Protein AF-R5LIZ8-F1 (afdb_monomer_lite)

pLDDT: mean 85.9, std 11.35, range [43.91, 97.94]

Radius of gyration: 19.99 Å; chains: 1; bounding box: 50×63×40 Å

Secondary structure (DSSP, 8-state):
-HHHHHHHHHHHHHHHHHHHHHHHHHTT--HHHHHGGGTTS-HHHHHHHHHHHHHHHHHHHTT-TT--HHHHHHHHHHHHGGG-TT-TT-HHHHHHHHHHHHHHHHHHTTGGG---PSSPPHHHIIIIIS-TTS-TTTHHHHHHHHHHHHHHHHHHHHHHHHHHHTT--

Structure (mmCIF, N/CA/C/O backbone):
data_AF-R5LIZ8-F1
#
_entry.id   AF-R5LIZ8-F1
#
loop_
_atom_site.group_PDB
_atom_site.id
_atom_site.type_symbol
_atom_site.label_atom_id
_atom_site.label_alt_id
_atom_site.label_comp_id
_atom_site.label_asym_id
_atom_site.label_entity_id
_atom_site.label_seq_id
_atom_site.pdbx_PDB_ins_code
_atom_site.Cartn_x
_atom_site.Cartn_y
_atom_site.Cartn_z
_atom_site.occupancy
_atom_site.B_iso_or_equiv
_atom_site.auth_seq_id
_atom_site.auth_comp_id
_atom_site.auth_asym_id
_atom_site.auth_atom_id
_atom_site.pdbx_PDB_model_num
ATOM 1 N N . MET A 1 1 ? -30.986 -43.950 0.130 1.00 54.47 1 MET A N 1
ATOM 2 C CA . MET A 1 1 ? -30.880 -42.836 -0.843 1.00 54.47 1 MET A CA 1
ATOM 3 C C . MET A 1 1 ? -31.302 -41.471 -0.285 1.00 54.47 1 MET A C 1
ATOM 5 O O . MET A 1 1 ? -30.466 -40.584 -0.311 1.00 54.47 1 MET A O 1
ATOM 9 N N . LYS A 1 2 ? -32.513 -41.253 0.273 1.00 55.03 2 LYS A N 1
ATOM 10 C CA . LYS A 1 2 ? -32.896 -39.922 0.824 1.00 55.03 2 LYS A CA 1
ATOM 11 C C . LYS A 1 2 ? -31.989 -39.399 1.961 1.00 55.03 2 LYS A C 1
ATOM 13 O O . LYS A 1 2 ? -31.749 -38.202 2.015 1.00 55.03 2 LYS A O 1
ATOM 18 N N . ASN A 1 3 ? -31.454 -40.271 2.822 1.00 61.97 3 ASN A N 1
ATOM 19 C CA . ASN A 1 3 ? -30.626 -39.858 3.971 1.00 61.97 3 ASN A CA 1
ATOM 20 C C . ASN A 1 3 ? -29.171 -39.499 3.626 1.00 61.97 3 ASN A C 1
ATOM 22 O O . ASN A 1 3 ? -28.599 -38.632 4.278 1.00 61.97 3 ASN A O 1
ATOM 26 N N . GLU A 1 4 ? -28.569 -40.125 2.612 1.00 64.50 4 GLU A N 1
ATOM 27 C CA . GLU A 1 4 ? -27.183 -39.823 2.213 1.00 64.50 4 GLU A CA 1
ATOM 28 C C . GLU A 1 4 ? -27.102 -38.498 1.462 1.00 64.50 4 GLU A C 1
ATOM 30 O O . GLU A 1 4 ? -26.262 -37.664 1.786 1.00 64.50 4 GLU A O 1
ATOM 35 N N . ASN A 1 5 ? -28.045 -38.249 0.547 1.00 74.81 5 ASN A N 1
ATOM 36 C CA . ASN A 1 5 ? -28.143 -36.964 -0.147 1.00 74.81 5 ASN A CA 1
ATOM 37 C C . ASN A 1 5 ? -28.362 -35.809 0.841 1.00 74.81 5 ASN A C 1
ATOM 39 O O . ASN A 1 5 ? -27.780 -34.744 0.669 1.00 74.81 5 ASN A O 1
ATOM 43 N N . ASN A 1 6 ? -29.139 -36.036 1.906 1.00 83.81 6 ASN A N 1
ATOM 44 C CA . ASN A 1 6 ? -29.362 -35.039 2.954 1.00 83.81 6 ASN A CA 1
ATOM 45 C C . ASN A 1 6 ? -28.092 -34.784 3.795 1.00 83.81 6 ASN A C 1
ATOM 47 O O . ASN A 1 6 ? -27.820 -33.658 4.198 1.00 83.81 6 ASN A O 1
ATOM 51 N N . ASN A 1 7 ? -27.267 -35.816 4.015 1.00 88.44 7 ASN A N 1
ATOM 52 C CA . ASN A 1 7 ? -25.980 -35.684 4.704 1.00 88.44 7 ASN A CA 1
ATOM 53 C C . ASN A 1 7 ? -24.958 -34.898 3.861 1.00 88.44 7 ASN A C 1
ATOM 55 O O . ASN A 1 7 ? -24.313 -33.983 4.368 1.00 88.44 7 ASN A O 1
ATOM 59 N N . TYR A 1 8 ? -24.846 -35.197 2.562 1.00 94.19 8 TYR A N 1
ATOM 60 C CA . TYR A 1 8 ? -23.992 -34.421 1.656 1.00 94.19 8 TYR A CA 1
ATOM 61 C C . TYR A 1 8 ? -24.459 -32.971 1.520 1.00 94.19 8 TYR A C 1
ATOM 63 O O . TYR A 1 8 ? -23.625 -32.072 1.592 1.00 94.19 8 TYR A O 1
ATOM 71 N N . ALA A 1 9 ? -25.772 -32.739 1.404 1.00 93.44 9 ALA A N 1
ATOM 72 C CA . ALA A 1 9 ? -26.340 -31.395 1.381 1.00 93.44 9 ALA A CA 1
ATOM 73 C C . ALA A 1 9 ? -25.937 -30.597 2.631 1.00 93.44 9 ALA A C 1
ATOM 75 O O . ALA A 1 9 ? -25.336 -29.538 2.496 1.00 93.44 9 ALA A O 1
ATOM 76 N N . ASN A 1 10 ? -26.127 -31.149 3.834 1.00 94.75 10 ASN A N 1
ATOM 77 C CA . ASN A 1 10 ? -25.715 -30.488 5.076 1.00 94.75 10 ASN A CA 1
ATOM 78 C C . ASN A 1 10 ? -24.209 -30.209 5.147 1.00 94.75 10 ASN A C 1
ATOM 80 O O . ASN A 1 10 ? -23.803 -29.135 5.582 1.00 94.75 10 ASN A O 1
ATOM 84 N N . LYS A 1 11 ? -23.361 -31.149 4.713 1.00 96.12 11 LYS A N 1
ATOM 85 C CA . LYS A 1 11 ? -21.903 -30.943 4.696 1.00 96.12 11 LYS A CA 1
ATOM 86 C C . LYS A 1 11 ? -21.499 -29.799 3.768 1.00 96.12 11 LYS A C 1
ATOM 88 O O . LYS A 1 11 ? -20.682 -28.969 4.158 1.00 96.12 11 LYS A O 1
ATOM 93 N N . ILE A 1 12 ? -22.078 -29.751 2.568 1.00 96.06 12 ILE A N 1
ATOM 94 C CA . ILE A 1 12 ? -21.819 -28.682 1.600 1.00 96.06 12 ILE A CA 1
ATOM 95 C C . ILE A 1 12 ? -22.344 -27.350 2.142 1.00 96.06 12 ILE A C 1
ATOM 97 O O . ILE A 1 12 ? -21.601 -26.376 2.132 1.00 96.06 12 ILE A O 1
ATOM 101 N N . THR A 1 13 ? -23.560 -27.311 2.694 1.00 96.94 13 THR A N 1
ATOM 102 C CA . THR A 1 13 ? -24.116 -26.104 3.324 1.00 96.94 13 THR A CA 1
ATOM 103 C C . THR A 1 13 ? -23.224 -25.599 4.454 1.00 96.94 13 THR A C 1
ATOM 105 O O . THR A 1 13 ? -22.907 -24.416 4.488 1.00 96.94 13 THR A O 1
ATOM 108 N N . ASN A 1 14 ? -22.741 -26.475 5.336 1.00 96.75 14 ASN A N 1
ATOM 109 C CA . ASN A 1 14 ? -21.841 -26.075 6.419 1.00 96.75 14 ASN A CA 1
ATOM 110 C C . ASN A 1 14 ? -20.505 -25.538 5.891 1.00 96.75 14 ASN A C 1
ATOM 112 O O . ASN A 1 14 ? -19.972 -24.579 6.447 1.00 96.75 14 ASN A O 1
ATOM 116 N N . LYS A 1 15 ? -19.972 -26.114 4.803 1.00 97.06 15 LYS A N 1
ATOM 117 C CA . LYS A 1 15 ? -18.772 -25.582 4.145 1.00 97.06 15 LYS A CA 1
ATOM 118 C C . LYS A 1 15 ? -19.032 -24.202 3.540 1.00 97.06 15 LYS A C 1
ATOM 120 O O . LYS A 1 15 ? -18.226 -23.308 3.760 1.00 97.06 15 LYS A O 1
ATOM 125 N N . MET A 1 16 ? -20.162 -24.020 2.852 1.00 97.75 16 MET A N 1
ATOM 126 C CA . MET A 1 16 ? -20.576 -22.724 2.303 1.00 97.75 16 MET A CA 1
ATOM 127 C C . MET A 1 16 ? -20.695 -21.669 3.406 1.00 97.75 16 MET A C 1
ATOM 129 O O . MET A 1 16 ? -20.123 -20.595 3.273 1.00 97.75 16 MET A O 1
ATOM 133 N N . VAL A 1 17 ? -21.374 -21.984 4.515 1.00 96.50 17 VAL A N 1
ATOM 134 C CA . VAL A 1 17 ? -21.496 -21.077 5.668 1.00 96.50 17 VAL A CA 1
ATOM 135 C C . VAL A 1 17 ? -20.119 -20.731 6.232 1.00 96.50 17 VAL A C 1
ATOM 137 O O . VAL A 1 17 ? -19.829 -19.559 6.431 1.00 96.50 17 VAL A O 1
ATOM 140 N N . SER A 1 18 ? -19.248 -21.726 6.427 1.00 96.06 18 SER A N 1
ATOM 141 C CA . SER A 1 18 ? -17.896 -21.495 6.944 1.00 96.06 18 SER A CA 1
ATOM 142 C C . SER A 1 18 ? -17.050 -20.605 6.033 1.00 96.06 18 SER A C 1
ATOM 144 O O . SER A 1 18 ? -16.285 -19.790 6.543 1.00 96.06 18 SER A O 1
ATOM 146 N N . ASP A 1 19 ? -17.152 -20.758 4.713 1.00 95.31 19 ASP A N 1
ATOM 147 C CA . ASP A 1 19 ? -16.407 -19.920 3.771 1.00 95.31 19 ASP A CA 1
ATOM 148 C C . ASP A 1 19 ? -16.967 -18.497 3.719 1.00 95.31 19 ASP A C 1
ATOM 150 O O . ASP A 1 19 ? -16.195 -17.542 3.721 1.00 95.31 19 ASP A O 1
ATOM 154 N N . LEU A 1 20 ? -18.295 -18.342 3.753 1.00 93.56 20 LEU A N 1
ATOM 155 C CA . LEU A 1 20 ? -18.939 -17.029 3.820 1.00 93.56 20 LEU A CA 1
ATOM 156 C C . LEU A 1 20 ? -18.571 -16.275 5.103 1.00 93.56 20 LEU A C 1
ATOM 158 O O . LEU A 1 20 ? -18.325 -15.075 5.035 1.00 93.56 20 LEU A O 1
ATOM 162 N N . SER A 1 21 ? -18.473 -16.959 6.249 1.00 89.94 21 SER A N 1
ATOM 163 C CA . SER A 1 21 ? -18.021 -16.336 7.501 1.00 89.94 21 SER A CA 1
ATOM 164 C C . SER A 1 21 ? -16.619 -15.742 7.372 1.00 89.94 21 SER A C 1
ATOM 166 O O . SER A 1 21 ? -16.419 -14.600 7.766 1.00 89.94 21 SER A O 1
ATOM 168 N N . LYS A 1 22 ? -15.679 -16.456 6.739 1.00 89.69 22 LYS A N 1
ATOM 169 C CA . LYS A 1 22 ? -14.319 -15.939 6.506 1.00 89.69 22 LYS A CA 1
ATOM 170 C C . LYS A 1 22 ? -14.315 -14.708 5.608 1.00 89.69 22 LYS A C 1
ATOM 172 O O . LYS A 1 22 ? -13.547 -13.790 5.848 1.00 89.69 22 LYS A O 1
ATOM 177 N N . VAL A 1 23 ? -15.161 -14.696 4.574 1.00 86.19 23 VAL A N 1
ATOM 178 C CA . VAL A 1 23 ? -15.298 -13.541 3.673 1.00 86.19 23 VAL A CA 1
ATOM 179 C C . VAL A 1 23 ? -15.857 -12.328 4.420 1.00 86.19 23 VAL A C 1
ATOM 181 O O . VAL A 1 23 ? -15.392 -11.219 4.190 1.00 86.19 23 VAL A O 1
ATOM 184 N N . ILE A 1 24 ? -16.828 -12.520 5.318 1.00 83.69 24 ILE A N 1
ATOM 185 C CA . ILE A 1 24 ? -17.374 -11.431 6.141 1.00 83.69 24 ILE A CA 1
ATOM 186 C C . ILE A 1 24 ? -16.306 -10.889 7.097 1.00 83.69 24 ILE A C 1
ATOM 188 O O . ILE A 1 24 ? -16.146 -9.678 7.172 1.00 83.69 24 ILE A O 1
ATOM 192 N N . GLU A 1 25 ? -15.544 -11.765 7.762 1.00 81.38 25 GLU A N 1
ATOM 193 C CA . GLU A 1 25 ? -14.475 -11.366 8.694 1.00 81.38 25 GLU A CA 1
ATOM 194 C C . GLU A 1 25 ? -13.427 -10.452 8.037 1.00 81.38 25 GLU A C 1
ATOM 196 O O . GLU A 1 25 ? -12.980 -9.493 8.657 1.00 81.38 25 GLU A O 1
ATOM 201 N N . VAL A 1 26 ? -13.057 -10.703 6.776 1.00 80.62 26 VAL A N 1
ATOM 202 C CA . VAL A 1 26 ? -12.086 -9.852 6.058 1.00 80.62 26 VAL A CA 1
ATOM 203 C C . VAL A 1 26 ? -12.693 -8.574 5.468 1.00 80.62 26 VAL A C 1
ATOM 205 O O . VAL A 1 26 ? -11.957 -7.645 5.163 1.00 80.62 26 VAL A O 1
ATOM 208 N N . GLN A 1 27 ? -14.020 -8.477 5.329 1.00 71.12 27 GLN A N 1
ATOM 209 C CA . GLN A 1 27 ? -14.710 -7.270 4.836 1.00 71.12 27 GLN A CA 1
ATOM 210 C C . GLN A 1 27 ? -14.819 -6.138 5.869 1.00 71.12 27 GLN A C 1
ATOM 212 O O . GLN A 1 27 ? -15.493 -5.136 5.598 1.00 71.12 27 GLN A O 1
ATOM 217 N N . GLU A 1 28 ? -14.217 -6.305 7.044 1.00 71.00 28 GLU A N 1
ATOM 218 C CA . GLU A 1 28 ? -14.265 -5.351 8.157 1.00 71.00 28 GLU A CA 1
ATOM 219 C C . GLU A 1 28 ? -12.886 -4.782 8.527 1.00 71.00 28 GLU A C 1
ATOM 221 O O . GLU A 1 28 ? -12.785 -4.060 9.513 1.00 71.00 28 GLU A O 1
ATOM 226 N N . PHE A 1 29 ? -11.831 -5.068 7.756 1.00 82.94 29 PHE A N 1
ATOM 227 C CA . PHE A 1 29 ? -10.502 -4.541 8.059 1.00 82.94 29 PHE A CA 1
ATOM 228 C C . PHE A 1 29 ? -10.386 -3.031 7.838 1.00 82.94 29 PHE A C 1
ATOM 230 O O . PHE A 1 29 ? -10.950 -2.457 6.905 1.00 82.94 29 PHE A O 1
ATOM 237 N N . THR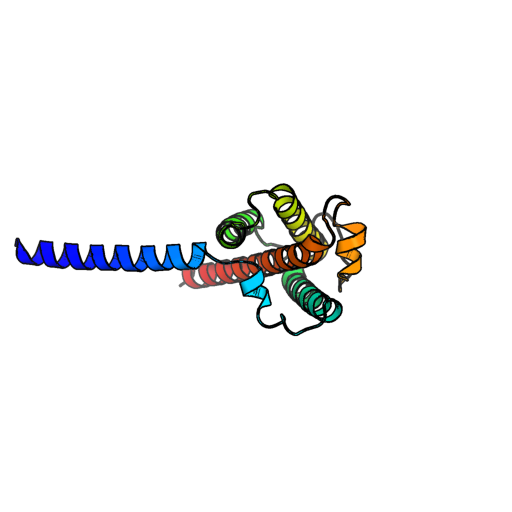 A 1 30 ? -9.588 -2.397 8.695 1.00 83.19 30 THR A N 1
ATOM 238 C CA . THR A 1 30 ? -9.310 -0.959 8.676 1.00 83.19 30 THR A CA 1
ATOM 239 C C . THR A 1 30 ? -7.806 -0.681 8.694 1.00 83.19 30 THR A C 1
ATOM 241 O O . THR A 1 30 ? -7.000 -1.536 9.068 1.00 83.19 30 THR A O 1
ATOM 244 N N . LEU A 1 31 ? -7.396 0.535 8.317 1.00 84.00 31 LEU A N 1
ATOM 245 C CA . LEU A 1 31 ? -5.999 0.961 8.491 1.00 84.00 31 LEU A CA 1
ATOM 246 C C . LEU A 1 31 ? -5.607 1.089 9.973 1.00 84.00 31 LEU A C 1
ATOM 248 O O . LEU A 1 31 ? -4.443 0.877 10.327 1.00 84.00 31 LEU A O 1
ATOM 252 N N . ASP A 1 32 ? -6.572 1.371 10.849 1.00 84.31 32 ASP A N 1
ATOM 253 C CA . ASP A 1 32 ? -6.355 1.396 12.296 1.00 84.31 32 ASP A CA 1
ATOM 254 C C . ASP A 1 32 ? -5.936 0.014 12.813 1.00 84.31 32 ASP A C 1
ATOM 256 O O . ASP A 1 32 ? -5.007 -0.088 13.619 1.00 84.31 32 ASP A O 1
ATOM 260 N N . ASP A 1 33 ? -6.528 -1.063 12.286 1.00 86.75 33 ASP A N 1
ATOM 261 C CA . ASP A 1 33 ? -6.141 -2.436 12.636 1.00 86.75 33 ASP A CA 1
ATOM 262 C C . ASP A 1 33 ? -4.679 -2.729 12.272 1.00 86.75 33 ASP A C 1
ATOM 264 O O . ASP A 1 33 ? -3.974 -3.421 13.010 1.00 86.75 33 ASP A O 1
ATOM 268 N N . LEU A 1 34 ? -4.188 -2.159 11.165 1.00 88.69 34 LEU A N 1
ATOM 269 C CA . LEU A 1 34 ? -2.796 -2.314 10.730 1.00 88.69 34 LEU A CA 1
ATOM 270 C C . LEU A 1 34 ? -1.809 -1.583 11.645 1.00 88.69 34 LEU A C 1
ATOM 272 O O . LEU A 1 34 ? -0.654 -1.994 11.772 1.00 88.69 34 LEU A O 1
ATOM 276 N N . THR A 1 35 ? -2.244 -0.498 12.286 1.00 89.38 35 THR A N 1
ATOM 277 C CA . THR A 1 35 ? -1.375 0.376 13.088 1.00 89.38 35 THR A CA 1
ATOM 278 C C . THR A 1 35 ? -1.616 0.275 14.593 1.00 89.38 35 THR A C 1
ATOM 280 O O . THR A 1 35 ? -0.919 0.926 15.376 1.00 89.38 35 THR A O 1
ATOM 283 N N . ILE A 1 36 ? -2.515 -0.613 15.031 1.00 90.69 36 ILE A N 1
ATOM 284 C CA . ILE A 1 36 ? -2.874 -0.800 16.443 1.00 90.69 36 ILE A CA 1
ATOM 285 C C . ILE A 1 36 ? -1.658 -1.073 17.340 1.00 90.69 36 ILE A C 1
ATOM 287 O O . ILE A 1 36 ? -1.589 -0.598 18.472 1.00 90.69 36 ILE A O 1
ATOM 291 N N . ILE A 1 37 ? -0.647 -1.773 16.820 1.00 93.25 37 ILE A N 1
ATOM 292 C CA . ILE A 1 37 ? 0.575 -2.121 17.558 1.00 93.25 37 ILE A CA 1
ATOM 293 C C . ILE A 1 37 ? 1.501 -0.925 17.818 1.00 93.25 37 ILE A C 1
ATOM 295 O O . ILE A 1 37 ? 2.339 -0.986 18.715 1.00 93.25 37 ILE A O 1
ATOM 299 N N . ILE A 1 38 ? 1.364 0.160 17.051 1.00 91.88 38 ILE A N 1
ATOM 300 C CA . ILE A 1 38 ? 2.157 1.384 17.212 1.00 91.88 38 ILE A CA 1
ATOM 301 C C . ILE A 1 38 ? 1.343 2.524 17.817 1.00 91.88 38 ILE A C 1
ATOM 303 O O . ILE A 1 38 ? 1.827 3.655 17.860 1.00 91.88 38 ILE A O 1
ATOM 307 N N . ASN A 1 39 ? 0.124 2.261 18.298 1.00 90.50 39 ASN A N 1
ATOM 308 C CA . ASN A 1 39 ? -0.801 3.328 18.664 1.00 90.50 39 ASN A CA 1
ATOM 309 C C . ASN A 1 39 ? -0.325 4.171 19.861 1.00 90.50 39 ASN A C 1
ATOM 311 O O . ASN A 1 39 ? -0.582 5.375 19.890 1.00 90.50 39 ASN A O 1
ATOM 315 N N . ASP A 1 40 ? 0.453 3.560 20.762 1.00 94.06 40 ASP A N 1
ATOM 316 C CA . ASP A 1 40 ? 1.067 4.197 21.937 1.00 94.06 40 ASP A CA 1
ATOM 317 C C . ASP A 1 40 ? 2.290 5.076 21.606 1.00 94.06 40 ASP A C 1
ATOM 319 O O . ASP A 1 40 ? 2.814 5.784 22.472 1.00 94.06 40 ASP A O 1
ATOM 323 N N . LEU A 1 41 ? 2.781 5.042 20.362 1.00 94.94 41 LEU A N 1
ATOM 324 C CA . LEU A 1 41 ? 3.907 5.867 19.932 1.00 94.94 41 LEU A CA 1
ATOM 325 C C . LEU A 1 41 ? 3.480 7.317 19.670 1.00 94.94 41 LEU A C 1
ATOM 327 O O . LEU A 1 41 ? 2.337 7.615 19.330 1.00 94.94 41 LEU A O 1
ATOM 331 N N . LYS A 1 42 ? 4.435 8.248 19.754 1.00 94.00 42 LYS A N 1
ATOM 332 C CA . LYS A 1 42 ? 4.213 9.631 19.300 1.00 94.00 42 LYS A CA 1
ATOM 333 C C . LYS A 1 42 ? 4.101 9.681 17.776 1.00 94.00 42 LYS A C 1
ATOM 335 O O . LYS A 1 42 ? 4.737 8.883 17.094 1.00 94.00 42 LYS A O 1
ATOM 340 N N . ASN A 1 43 ? 3.400 10.680 17.237 1.00 89.12 43 ASN A N 1
ATOM 341 C CA . ASN A 1 43 ? 3.187 10.828 15.788 1.00 89.12 43 ASN A CA 1
ATOM 342 C C . ASN A 1 43 ? 4.491 10.760 14.973 1.00 89.12 43 ASN A C 1
ATOM 344 O O . ASN A 1 43 ? 4.575 9.979 14.034 1.00 89.12 43 ASN A O 1
ATOM 348 N N . GLU A 1 44 ? 5.546 11.471 15.384 1.00 89.88 44 GLU A N 1
ATOM 349 C CA . GLU A 1 44 ? 6.855 11.415 14.705 1.00 89.88 44 GLU A CA 1
ATOM 350 C C . GLU A 1 44 ? 7.474 10.007 14.688 1.00 89.88 44 GLU A C 1
ATOM 352 O O . GLU A 1 44 ? 8.199 9.649 13.764 1.00 89.88 44 GLU A O 1
ATOM 357 N N . GLN A 1 45 ? 7.225 9.202 15.724 1.00 93.75 45 GLN A N 1
ATOM 358 C CA . GLN A 1 45 ? 7.705 7.823 15.789 1.00 93.75 45 GLN A CA 1
ATOM 359 C C . GLN A 1 45 ? 6.855 6.912 14.904 1.00 93.75 45 GLN A C 1
ATOM 361 O O . GLN A 1 45 ? 7.422 6.091 14.191 1.00 93.75 45 GLN A O 1
ATOM 366 N N . LYS A 1 46 ? 5.524 7.085 14.907 1.00 93.25 46 LYS A N 1
ATOM 367 C CA . LYS A 1 46 ? 4.619 6.356 14.006 1.00 93.25 46 LYS A CA 1
ATOM 368 C C . LYS A 1 46 ? 5.020 6.579 12.548 1.00 93.25 46 LYS A C 1
ATOM 370 O O . LYS A 1 46 ? 5.214 5.619 11.814 1.00 93.25 46 LYS A O 1
ATOM 375 N N . GLU A 1 47 ? 5.237 7.832 12.154 1.00 92.19 47 GLU A N 1
ATOM 376 C CA . GLU A 1 47 ? 5.655 8.182 10.792 1.00 92.19 47 GLU A CA 1
ATOM 377 C C . GLU A 1 47 ? 6.987 7.541 10.400 1.00 92.19 47 GLU A C 1
ATOM 379 O O . GLU A 1 47 ? 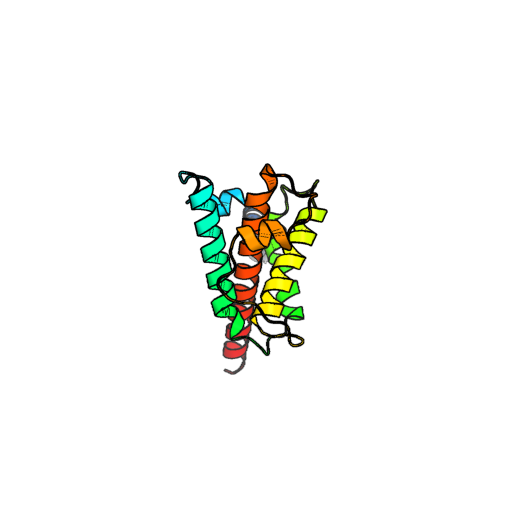7.102 7.015 9.297 1.00 92.19 47 GLU A O 1
ATOM 384 N N . LYS A 1 48 ? 7.971 7.520 11.307 1.00 94.19 48 LYS A N 1
ATOM 385 C CA . LYS A 1 48 ? 9.253 6.844 11.063 1.00 94.19 48 LYS A CA 1
ATOM 386 C C . LYS A 1 48 ? 9.101 5.340 10.865 1.00 94.19 48 LYS A C 1
ATOM 388 O O . LYS A 1 48 ? 9.785 4.784 10.016 1.00 94.19 48 LYS A O 1
ATOM 393 N N . VAL A 1 49 ? 8.207 4.690 11.613 1.00 96.12 49 VAL A N 1
ATOM 394 C CA . VAL A 1 49 ? 7.919 3.261 11.418 1.00 96.12 49 VAL A CA 1
ATOM 395 C C . VAL A 1 49 ? 7.327 3.022 10.028 1.00 96.12 49 VAL A C 1
ATOM 397 O O . VAL A 1 49 ? 7.783 2.128 9.320 1.00 96.12 49 VAL A O 1
ATOM 400 N N . ILE A 1 50 ? 6.360 3.838 9.599 1.00 96.00 50 ILE A N 1
ATOM 401 C CA . ILE A 1 50 ? 5.767 3.705 8.260 1.00 96.00 50 ILE A CA 1
ATOM 402 C C . ILE A 1 50 ? 6.795 4.005 7.155 1.00 96.00 50 ILE A C 1
ATOM 404 O O . ILE A 1 50 ? 6.873 3.274 6.169 1.00 96.00 50 ILE A O 1
ATOM 408 N N . GLU A 1 51 ? 7.640 5.022 7.338 1.00 96.00 51 GLU A N 1
ATOM 409 C CA . GLU A 1 51 ? 8.762 5.332 6.442 1.00 96.00 51 GLU A CA 1
ATOM 410 C C . GLU A 1 51 ? 9.727 4.145 6.300 1.00 96.00 51 GLU A C 1
ATOM 412 O O . GLU A 1 51 ? 10.159 3.817 5.193 1.00 96.00 51 GLU A O 1
ATOM 417 N N . GLU A 1 52 ? 10.046 3.468 7.403 1.00 97.62 52 GLU A N 1
ATOM 418 C CA . GLU A 1 52 ? 10.893 2.278 7.396 1.00 97.62 52 GLU A CA 1
ATOM 419 C C . GLU A 1 52 ? 10.229 1.117 6.641 1.00 97.62 52 GLU A C 1
ATOM 421 O O . GLU A 1 52 ? 10.884 0.472 5.821 1.00 97.62 52 GLU A O 1
ATOM 426 N N . ILE A 1 53 ? 8.919 0.898 6.822 1.00 97.81 53 ILE A N 1
ATOM 427 C CA . ILE A 1 53 ? 8.159 -0.108 6.061 1.00 97.81 53 ILE A CA 1
ATOM 428 C C . ILE A 1 53 ? 8.247 0.179 4.559 1.00 97.81 53 ILE A C 1
ATOM 430 O O . ILE A 1 53 ? 8.643 -0.710 3.804 1.00 97.81 53 ILE A O 1
ATOM 434 N N . ILE A 1 54 ? 7.944 1.410 4.128 1.00 97.69 54 ILE A N 1
ATOM 435 C CA . ILE A 1 54 ? 8.007 1.825 2.716 1.00 97.69 54 ILE A CA 1
ATOM 436 C C . ILE A 1 54 ? 9.396 1.539 2.136 1.00 97.69 54 ILE A C 1
ATOM 438 O O . ILE A 1 54 ? 9.524 0.897 1.092 1.00 97.69 54 ILE A O 1
ATOM 442 N N . ASN A 1 55 ? 10.453 1.964 2.828 1.00 97.94 55 ASN A N 1
ATOM 443 C CA . ASN A 1 55 ? 11.824 1.779 2.360 1.00 97.94 55 ASN A CA 1
ATOM 444 C C . ASN A 1 55 ? 12.259 0.317 2.321 1.00 97.94 55 ASN A C 1
ATOM 446 O O . ASN A 1 55 ? 12.993 -0.072 1.411 1.00 97.94 55 ASN A O 1
ATOM 450 N N . ASN A 1 56 ? 11.808 -0.500 3.271 1.00 97.69 56 ASN A N 1
ATOM 451 C CA . ASN A 1 56 ? 12.065 -1.934 3.259 1.00 97.69 56 ASN A CA 1
ATOM 452 C C . ASN A 1 56 ? 11.407 -2.585 2.038 1.00 97.69 56 ASN A C 1
ATOM 454 O O . ASN A 1 56 ? 12.084 -3.299 1.299 1.00 97.69 56 ASN A O 1
ATOM 458 N N . GLN A 1 57 ? 10.139 -2.261 1.754 1.00 97.19 57 GLN A N 1
ATOM 459 C CA . GLN A 1 57 ? 9.451 -2.797 0.578 1.00 97.19 57 GLN A CA 1
ATOM 460 C C . GLN A 1 57 ? 10.124 -2.358 -0.729 1.00 97.19 57 GLN A C 1
ATOM 462 O O . GLN A 1 57 ? 10.419 -3.200 -1.576 1.00 97.19 57 GLN A O 1
ATOM 467 N N . LEU A 1 58 ? 10.448 -1.069 -0.884 1.00 96.12 58 LEU A N 1
ATOM 468 C CA . LEU A 1 58 ? 11.128 -0.557 -2.083 1.00 96.12 58 LEU A CA 1
ATOM 469 C C . LEU A 1 58 ? 12.522 -1.174 -2.275 1.00 96.12 58 LEU A C 1
ATOM 471 O O . LEU A 1 58 ? 12.924 -1.452 -3.406 1.00 96.12 58 LEU A O 1
ATOM 475 N N . ASN A 1 59 ? 13.258 -1.425 -1.187 1.00 95.31 59 ASN A N 1
ATOM 476 C CA . ASN A 1 59 ? 14.562 -2.083 -1.248 1.00 95.31 59 ASN A CA 1
ATOM 477 C C . ASN A 1 59 ? 14.484 -3.537 -1.711 1.00 95.31 59 ASN A C 1
ATOM 479 O O . ASN A 1 59 ? 15.415 -4.000 -2.370 1.00 95.31 59 ASN A O 1
ATOM 483 N N . GLU A 1 60 ? 13.415 -4.251 -1.376 1.00 93.50 60 GLU A N 1
ATOM 484 C CA . GLU A 1 60 ? 13.171 -5.590 -1.909 1.00 93.50 60 GLU A CA 1
ATOM 485 C C . GLU A 1 60 ? 12.733 -5.527 -3.379 1.00 93.50 60 GLU A C 1
ATOM 487 O O . GLU A 1 60 ? 13.267 -6.250 -4.222 1.00 93.50 60 GLU A O 1
ATOM 492 N N . LEU A 1 61 ? 11.824 -4.603 -3.707 1.00 92.19 61 LEU A N 1
ATOM 493 C CA . LEU A 1 61 ? 11.250 -4.447 -5.045 1.00 92.19 61 LEU A CA 1
ATOM 494 C C . LEU A 1 61 ? 12.269 -4.009 -6.095 1.00 92.19 61 LEU A C 1
ATOM 496 O O . LEU A 1 61 ? 12.158 -4.427 -7.242 1.00 92.19 61 LEU A O 1
ATOM 500 N N . LYS A 1 62 ? 13.290 -3.218 -5.744 1.00 90.69 62 LYS A N 1
ATOM 501 C CA . LYS A 1 62 ? 14.269 -2.690 -6.721 1.00 90.69 62 LYS A CA 1
ATOM 502 C C . LYS A 1 62 ? 14.981 -3.766 -7.558 1.00 90.69 62 LYS A C 1
ATOM 504 O O . LYS A 1 62 ? 15.484 -3.470 -8.641 1.00 90.69 62 LYS A O 1
ATOM 509 N N . ASN A 1 63 ? 15.039 -5.005 -7.063 1.00 85.25 63 ASN A N 1
ATOM 510 C CA . ASN A 1 63 ? 15.683 -6.130 -7.746 1.00 85.25 63 ASN A CA 1
ATOM 511 C C . ASN A 1 63 ? 14.756 -6.846 -8.746 1.00 85.25 63 ASN A C 1
ATOM 513 O O . ASN A 1 63 ? 15.213 -7.678 -9.523 1.00 85.25 63 ASN A O 1
ATOM 517 N N . ASN A 1 64 ? 13.470 -6.503 -8.757 1.00 83.50 64 ASN A N 1
ATOM 518 C CA . ASN A 1 64 ? 12.414 -7.188 -9.487 1.00 83.50 64 ASN A CA 1
ATOM 519 C C . ASN A 1 64 ? 12.057 -6.476 -10.807 1.00 83.50 64 ASN A C 1
ATOM 521 O O . ASN A 1 64 ? 10.956 -5.952 -10.982 1.00 83.50 64 ASN A O 1
ATOM 525 N N . LYS A 1 65 ? 13.007 -6.416 -11.746 1.00 77.94 65 LYS A N 1
ATOM 526 C CA . LYS A 1 65 ? 12.869 -5.599 -12.970 1.00 77.94 65 LYS A CA 1
ATOM 527 C C . LYS A 1 65 ? 11.941 -6.183 -14.038 1.00 77.94 65 LYS A C 1
ATOM 529 O O . LYS A 1 65 ? 11.341 -5.415 -14.785 1.00 77.94 65 LYS A O 1
ATOM 534 N N . ASP A 1 66 ? 11.799 -7.505 -14.083 1.00 77.81 66 ASP A N 1
ATOM 535 C CA . ASP A 1 66 ? 11.108 -8.220 -15.169 1.00 77.81 66 ASP A CA 1
ATOM 536 C C . ASP A 1 66 ? 9.674 -8.649 -14.818 1.00 77.81 66 ASP A C 1
ATOM 538 O O . ASP A 1 66 ? 9.066 -9.469 -15.502 1.00 77.81 66 ASP A O 1
ATOM 542 N N . ILE A 1 67 ? 9.110 -8.104 -13.740 1.00 78.00 67 ILE A N 1
ATOM 543 C CA . ILE A 1 67 ? 7.790 -8.508 -13.252 1.00 78.00 67 ILE A CA 1
ATOM 544 C C . ILE A 1 67 ? 6.674 -8.044 -14.189 1.00 78.00 67 ILE A C 1
ATOM 546 O O . ILE A 1 67 ? 6.638 -6.886 -14.615 1.00 78.00 67 ILE A O 1
ATOM 550 N N . ASP A 1 68 ? 5.693 -8.920 -14.437 1.00 82.62 68 ASP A N 1
ATOM 551 C CA . ASP A 1 68 ? 4.419 -8.519 -15.037 1.00 82.62 68 ASP A CA 1
ATOM 552 C C . ASP A 1 68 ? 3.573 -7.742 -14.023 1.00 82.62 68 ASP A C 1
ATOM 554 O O . ASP A 1 68 ? 2.694 -8.258 -13.328 1.00 82.62 68 ASP A O 1
ATOM 558 N N . ILE A 1 69 ? 3.861 -6.447 -13.965 1.00 83.00 69 ILE A N 1
ATOM 559 C CA . ILE A 1 69 ? 3.229 -5.510 -13.046 1.00 83.00 69 ILE A CA 1
ATOM 560 C C . ILE A 1 69 ? 1.707 -5.456 -13.239 1.00 83.00 69 ILE A C 1
ATOM 562 O O . ILE A 1 69 ? 0.990 -5.249 -12.269 1.00 83.00 69 ILE A O 1
ATOM 566 N N . ARG A 1 70 ? 1.176 -5.686 -14.451 1.00 83.00 70 ARG A N 1
ATOM 567 C CA . ARG A 1 70 ? -0.280 -5.596 -14.673 1.00 83.00 70 ARG A CA 1
ATOM 568 C C . ARG A 1 70 ? -1.029 -6.715 -13.960 1.00 83.00 70 ARG A C 1
ATOM 570 O O . ARG A 1 70 ? -2.079 -6.466 -13.375 1.00 83.00 70 ARG A O 1
ATOM 577 N N . LYS A 1 71 ? -0.494 -7.940 -14.012 1.00 85.88 71 LYS A N 1
ATOM 578 C CA . LYS A 1 71 ? -1.066 -9.091 -13.300 1.00 85.88 71 LYS A CA 1
ATOM 579 C C . LYS A 1 71 ? -0.999 -8.880 -11.787 1.00 85.88 71 LYS A C 1
ATOM 581 O O . LYS A 1 71 ? -1.973 -9.165 -11.098 1.00 85.88 71 LYS A O 1
ATOM 586 N N . VAL A 1 72 ? 0.125 -8.349 -11.302 1.00 91.81 72 VAL A N 1
ATOM 587 C CA . VAL A 1 72 ? 0.331 -8.037 -9.881 1.00 91.81 72 VAL A CA 1
ATOM 588 C C . VAL A 1 72 ? -0.644 -6.962 -9.407 1.00 91.81 72 VAL A C 1
ATOM 590 O O . VAL A 1 72 ? -1.308 -7.170 -8.403 1.00 91.81 72 VAL A O 1
ATOM 593 N N . PHE A 1 73 ? -0.791 -5.857 -10.140 1.00 92.88 73 PHE A N 1
ATOM 594 C CA . PHE A 1 73 ? -1.652 -4.743 -9.730 1.00 92.88 73 PHE A CA 1
ATOM 595 C C . PHE A 1 73 ? -3.110 -5.153 -9.577 1.00 92.88 73 PHE A C 1
ATOM 597 O O . PHE A 1 73 ? -3.714 -4.823 -8.569 1.00 92.88 73 PHE A O 1
ATOM 604 N N . LYS A 1 74 ? -3.639 -5.980 -10.485 1.00 90.94 74 LYS A N 1
ATOM 605 C CA . LYS A 1 74 ? -5.001 -6.500 -10.326 1.00 90.94 74 LYS A CA 1
ATOM 606 C C . LYS A 1 74 ? -5.183 -7.272 -9.011 1.00 90.94 74 LYS A C 1
ATOM 608 O O . LYS A 1 74 ? -6.182 -7.088 -8.333 1.00 90.94 74 LYS A O 1
ATOM 613 N N . GLN A 1 75 ? -4.230 -8.138 -8.661 1.00 92.50 75 GLN A N 1
ATOM 614 C CA . GLN A 1 75 ? -4.292 -8.897 -7.407 1.00 92.50 75 GLN A CA 1
ATOM 615 C C . GLN A 1 75 ? -4.142 -7.994 -6.184 1.00 92.50 75 GLN A C 1
ATOM 617 O O . GLN A 1 75 ? -4.764 -8.262 -5.165 1.00 92.50 75 GLN A O 1
ATOM 622 N N . VAL A 1 76 ? -3.305 -6.959 -6.287 1.00 94.56 76 VAL A N 1
ATOM 623 C CA . VAL A 1 76 ? -3.124 -5.955 -5.238 1.00 94.56 76 VAL A CA 1
ATOM 624 C C . VAL A 1 76 ? -4.438 -5.233 -4.985 1.00 94.56 76 VAL A C 1
ATOM 626 O O . VAL A 1 76 ? -4.888 -5.251 -3.847 1.00 94.56 76 VAL A O 1
ATOM 629 N N . ASP A 1 77 ? -5.078 -4.707 -6.030 1.00 90.75 77 ASP A N 1
ATOM 630 C CA . ASP A 1 77 ? -6.368 -4.023 -5.919 1.00 90.75 77 ASP A CA 1
ATOM 631 C C . ASP A 1 77 ? -7.418 -4.962 -5.280 1.00 90.75 77 ASP A C 1
ATOM 633 O O . ASP A 1 77 ? -8.004 -4.624 -4.252 1.00 90.75 77 ASP A O 1
ATOM 637 N N . ASP A 1 78 ? -7.533 -6.208 -5.773 1.00 88.69 78 ASP A N 1
ATOM 638 C CA . ASP A 1 78 ? -8.470 -7.221 -5.251 1.00 88.69 78 ASP A CA 1
ATOM 639 C C . ASP A 1 78 ? -8.312 -7.483 -3.731 1.00 88.69 78 ASP A C 1
ATOM 641 O O . ASP A 1 78 ? -9.286 -7.851 -3.069 1.00 88.69 78 ASP A O 1
ATOM 645 N N . ILE A 1 79 ? -7.105 -7.342 -3.160 1.00 89.19 79 ILE A N 1
ATOM 646 C CA . ILE A 1 79 ? -6.853 -7.593 -1.727 1.00 89.19 79 ILE A CA 1
ATOM 647 C C . ILE A 1 79 ? -6.807 -6.321 -0.877 1.00 89.19 79 ILE A C 1
ATOM 649 O O . ILE A 1 79 ? -7.107 -6.391 0.317 1.00 89.19 79 ILE A O 1
ATOM 653 N N . THR A 1 80 ? -6.435 -5.172 -1.443 1.00 89.94 80 THR A N 1
ATOM 654 C CA . THR A 1 80 ? -6.413 -3.902 -0.706 1.00 89.94 80 THR A CA 1
ATOM 655 C C . THR A 1 80 ? -7.796 -3.271 -0.608 1.00 89.94 80 THR A C 1
ATOM 657 O O . THR A 1 80 ? -8.054 -2.571 0.369 1.00 89.94 80 THR A O 1
ATOM 660 N N . ASP A 1 81 ? -8.718 -3.590 -1.523 1.00 86.25 81 ASP A N 1
ATOM 661 C CA . ASP A 1 81 ? -10.107 -3.103 -1.508 1.00 86.25 81 ASP A CA 1
ATOM 662 C C . ASP A 1 81 ? -10.840 -3.388 -0.186 1.00 86.25 81 ASP A C 1
ATOM 664 O O . ASP A 1 81 ? -11.701 -2.617 0.245 1.00 86.25 81 ASP A O 1
ATOM 668 N N . TYR A 1 82 ? -10.453 -4.452 0.523 1.00 85.75 82 TYR A N 1
ATOM 669 C CA . TYR A 1 82 ? -11.000 -4.791 1.839 1.00 85.75 82 TYR A CA 1
ATOM 670 C C . TYR A 1 82 ? -10.696 -3.753 2.933 1.00 85.75 82 TYR A C 1
ATOM 672 O O . TYR A 1 82 ? -11.403 -3.728 3.936 1.00 85.75 82 TYR A O 1
ATOM 680 N N . PHE A 1 83 ? -9.703 -2.880 2.732 1.00 84.44 83 PHE A N 1
ATOM 681 C CA . PHE A 1 83 ? -9.314 -1.821 3.670 1.00 84.44 83 PHE A CA 1
ATOM 682 C C . PHE A 1 83 ? -9.920 -0.444 3.321 1.00 84.44 83 PHE A C 1
ATOM 684 O O . PHE A 1 83 ? -9.801 0.488 4.115 1.00 84.44 83 PHE A O 1
ATOM 691 N N . ILE A 1 84 ? -10.585 -0.297 2.161 1.00 74.50 84 ILE A N 1
ATOM 692 C CA . ILE A 1 84 ? -11.117 0.992 1.659 1.00 74.50 84 ILE A CA 1
ATOM 693 C C . ILE A 1 84 ? -12.393 1.423 2.385 1.00 74.50 84 ILE A C 1
ATOM 695 O O . ILE A 1 84 ? -12.701 2.606 2.429 1.00 74.50 84 ILE A O 1
ATOM 699 N N . LYS A 1 85 ? -13.141 0.491 2.984 1.00 59.06 85 LYS A N 1
ATOM 700 C CA . LYS A 1 85 ? -14.553 0.651 3.389 1.00 59.06 85 LYS A CA 1
ATOM 701 C C . LYS A 1 85 ? -14.873 1.818 4.350 1.00 59.06 85 LYS A C 1
ATOM 703 O O . LYS A 1 85 ? -16.042 2.143 4.525 1.00 59.06 85 LYS A O 1
ATOM 708 N N . TYR A 1 86 ? -13.870 2.449 4.963 1.00 54.56 86 TYR A N 1
ATOM 709 C CA . TYR A 1 86 ? -14.020 3.653 5.798 1.00 54.56 86 TYR A CA 1
ATOM 710 C C . TYR A 1 86 ? -13.707 4.982 5.075 1.00 54.56 86 TYR A C 1
ATOM 712 O O . TYR A 1 86 ? -13.984 6.042 5.630 1.00 54.56 86 TYR A O 1
ATOM 720 N N . TYR A 1 87 ? -13.201 4.934 3.838 1.00 54.88 87 TYR A N 1
ATOM 721 C CA . TYR A 1 87 ? -12.867 6.076 2.973 1.00 54.88 87 TYR A CA 1
ATOM 722 C C . TYR A 1 87 ? -13.904 6.321 1.866 1.00 54.88 87 TYR A C 1
ATOM 724 O O . TYR A 1 87 ? -13.576 6.936 0.858 1.00 54.88 87 TYR A O 1
ATOM 732 N N . ASP A 1 88 ? -15.150 5.857 2.009 1.00 53.31 88 ASP A N 1
ATOM 733 C CA . ASP A 1 88 ? -16.169 5.955 0.942 1.00 53.31 88 ASP A CA 1
ATOM 734 C C . ASP A 1 88 ? -16.459 7.414 0.494 1.00 53.31 88 ASP A C 1
ATOM 736 O O . ASP A 1 88 ? -16.898 7.633 -0.634 1.00 53.31 88 ASP A O 1
ATOM 740 N N . ASP A 1 89 ? -16.138 8.423 1.321 1.00 55.47 89 ASP A N 1
ATOM 741 C CA . ASP A 1 89 ? -16.204 9.853 0.955 1.00 55.47 89 ASP A CA 1
ATOM 742 C C . ASP A 1 89 ? -14.891 10.415 0.341 1.00 55.47 89 ASP A C 1
ATOM 744 O O . ASP A 1 89 ? -14.892 11.521 -0.195 1.00 55.47 89 ASP A O 1
ATOM 748 N N . ASP A 1 90 ? -13.785 9.656 0.355 1.00 62.78 90 ASP A N 1
ATOM 749 C CA . ASP A 1 90 ? -12.408 10.085 0.035 1.00 62.78 90 ASP A CA 1
ATOM 750 C C . ASP A 1 90 ? -11.748 9.237 -1.086 1.00 62.78 90 ASP A C 1
ATOM 752 O O . ASP A 1 90 ? -10.531 9.026 -1.103 1.00 62.78 90 ASP A O 1
ATOM 756 N N . SER A 1 91 ? -12.527 8.749 -2.062 1.00 67.69 91 SER A N 1
ATOM 757 C CA . SER A 1 91 ? -12.010 7.931 -3.187 1.00 67.69 91 SER A CA 1
ATOM 758 C C . SER A 1 91 ? -10.836 8.569 -3.955 1.00 67.69 91 SER A C 1
ATOM 760 O O . SER A 1 91 ? -9.944 7.864 -4.437 1.00 67.69 91 SER A O 1
ATOM 762 N N . ASP A 1 92 ? -10.786 9.903 -4.007 1.00 74.50 92 ASP A N 1
ATOM 763 C CA . ASP A 1 92 ? -9.694 10.655 -4.629 1.00 74.50 92 ASP A CA 1
ATOM 764 C C . ASP A 1 92 ? -8.359 10.459 -3.885 1.00 74.50 92 ASP A C 1
ATOM 766 O O . ASP A 1 92 ? -7.311 10.371 -4.524 1.00 74.50 92 ASP A O 1
ATOM 770 N N . ILE A 1 93 ? -8.380 10.320 -2.552 1.00 80.38 93 ILE A N 1
ATOM 771 C CA . ILE A 1 93 ? -7.174 10.122 -1.727 1.00 80.38 93 ILE A CA 1
ATOM 772 C C . ILE A 1 93 ? -6.604 8.724 -1.941 1.00 80.38 93 ILE A C 1
ATOM 774 O O . ILE A 1 93 ? -5.390 8.573 -2.080 1.00 80.38 93 ILE A O 1
ATOM 778 N N . VAL A 1 94 ? -7.467 7.707 -2.007 1.00 86.25 94 VAL A N 1
ATOM 779 C CA . VAL A 1 94 ? -7.048 6.326 -2.284 1.00 86.25 94 VAL A CA 1
ATOM 780 C C . VAL A 1 94 ? -6.386 6.253 -3.657 1.00 86.25 94 VAL A C 1
ATOM 782 O O . VAL A 1 94 ? -5.246 5.800 -3.765 1.00 86.25 94 VAL A O 1
ATOM 785 N N . SER A 1 95 ? -7.040 6.803 -4.688 1.00 87.12 95 SER A N 1
ATOM 786 C CA . SER A 1 95 ? -6.468 6.842 -6.036 1.00 87.12 95 SER A CA 1
ATOM 787 C C . SER A 1 95 ? -5.147 7.614 -6.085 1.00 87.12 95 SER A C 1
ATOM 789 O O . SER A 1 95 ? -4.265 7.255 -6.867 1.00 87.12 95 SER A O 1
ATOM 791 N N . GLU A 1 96 ? -5.008 8.692 -5.316 1.00 89.69 96 GLU A N 1
ATOM 792 C CA . GLU A 1 96 ? -3.763 9.452 -5.240 1.00 89.69 96 GLU A CA 1
ATOM 793 C C . GLU A 1 96 ? -2.649 8.622 -4.584 1.00 89.69 96 GLU A C 1
ATOM 795 O O . GLU A 1 96 ? -1.544 8.517 -5.120 1.00 89.69 96 GLU A O 1
ATOM 800 N N . CYS A 1 97 ? -2.941 7.968 -3.459 1.00 91.81 97 CYS A N 1
ATOM 801 C CA . CYS A 1 97 ? -1.982 7.126 -2.751 1.00 91.81 97 CYS A CA 1
ATOM 802 C C . CYS A 1 97 ? -1.555 5.910 -3.586 1.00 91.81 97 CYS A C 1
ATOM 804 O O . CYS A 1 97 ? -0.375 5.545 -3.572 1.00 91.81 97 CYS A O 1
ATOM 806 N N . ASP A 1 98 ? -2.475 5.328 -4.361 1.00 92.69 98 ASP A N 1
ATOM 807 C CA . ASP A 1 98 ? -2.175 4.265 -5.321 1.00 92.69 98 ASP A CA 1
ATOM 808 C C . ASP A 1 98 ? -1.159 4.728 -6.367 1.00 92.69 98 ASP A C 1
ATOM 810 O O . ASP A 1 98 ? -0.125 4.088 -6.575 1.00 92.69 98 ASP A O 1
ATOM 814 N N . GLN A 1 99 ? -1.407 5.895 -6.972 1.00 92.62 99 GLN A N 1
ATOM 815 C CA . GLN A 1 99 ? -0.499 6.489 -7.952 1.00 92.62 99 GLN A CA 1
ATOM 816 C C . GLN A 1 99 ? 0.882 6.759 -7.354 1.00 92.62 99 GLN A C 1
ATOM 818 O O . GLN A 1 99 ? 1.889 6.507 -8.015 1.00 92.62 99 GLN A O 1
ATOM 823 N N . ILE A 1 100 ? 0.953 7.237 -6.109 1.00 94.75 100 ILE A N 1
ATOM 824 C CA . ILE A 1 100 ? 2.224 7.499 -5.426 1.00 94.75 100 ILE A CA 1
ATOM 825 C C . ILE A 1 100 ? 2.999 6.200 -5.186 1.00 94.75 100 ILE A C 1
ATOM 827 O O . ILE A 1 100 ? 4.198 6.150 -5.466 1.00 94.75 100 ILE A O 1
ATOM 831 N N . ALA A 1 101 ? 2.349 5.144 -4.694 1.00 95.19 101 ALA A N 1
ATOM 832 C CA . ALA A 1 101 ? 3.008 3.859 -4.466 1.00 95.19 101 ALA A CA 1
ATOM 833 C C . ALA A 1 101 ? 3.549 3.259 -5.775 1.00 95.19 101 ALA A C 1
ATOM 835 O O . ALA A 1 101 ? 4.709 2.836 -5.834 1.00 95.19 101 ALA A O 1
ATOM 836 N N . ASP A 1 102 ? 2.745 3.289 -6.839 1.00 93.88 102 ASP A N 1
ATOM 837 C CA . ASP A 1 102 ? 3.128 2.794 -8.162 1.00 93.88 102 ASP A CA 1
ATOM 838 C C . ASP A 1 102 ? 4.285 3.623 -8.750 1.00 93.88 102 ASP A C 1
ATOM 840 O O . ASP A 1 102 ? 5.229 3.083 -9.339 1.00 93.88 102 ASP A O 1
ATOM 844 N N . ASP A 1 103 ? 4.261 4.943 -8.546 1.00 93.75 103 ASP A N 1
ATOM 845 C CA . ASP A 1 103 ? 5.320 5.859 -8.962 1.00 93.75 103 ASP A CA 1
ATOM 846 C C . ASP A 1 103 ? 6.649 5.569 -8.251 1.00 93.75 103 ASP A C 1
ATOM 848 O O . ASP A 1 103 ? 7.698 5.475 -8.901 1.00 93.75 103 ASP A O 1
ATOM 852 N N . LEU A 1 104 ? 6.602 5.379 -6.927 1.00 95.19 104 LEU A N 1
ATOM 853 C CA . LEU A 1 104 ? 7.755 4.998 -6.113 1.00 95.19 104 LEU A CA 1
ATOM 854 C C . LEU A 1 104 ? 8.325 3.652 -6.569 1.00 95.19 104 LEU A C 1
ATOM 856 O O . LEU A 1 104 ? 9.538 3.551 -6.767 1.00 95.19 104 LEU A O 1
ATOM 860 N N . LEU A 1 105 ? 7.473 2.651 -6.814 1.00 94.12 105 LEU A N 1
ATOM 861 C CA . LEU A 1 105 ? 7.884 1.362 -7.372 1.00 94.12 105 LEU A CA 1
ATOM 862 C C . LEU A 1 105 ? 8.607 1.544 -8.712 1.00 94.12 105 LEU A C 1
ATOM 864 O O . LEU A 1 105 ? 9.714 1.037 -8.889 1.00 94.12 105 LEU A O 1
ATOM 868 N N . PHE A 1 106 ? 8.010 2.269 -9.662 1.00 92.69 106 PHE A N 1
ATOM 869 C CA . PHE A 1 106 ? 8.588 2.437 -10.998 1.00 92.69 106 PHE A CA 1
ATOM 870 C C . PHE A 1 106 ? 9.932 3.150 -10.973 1.00 92.69 106 PHE A C 1
ATOM 872 O O . PHE A 1 106 ? 10.844 2.748 -11.701 1.00 92.69 106 PHE A O 1
ATOM 879 N N . LYS A 1 107 ? 10.079 4.169 -10.123 1.00 92.69 107 LYS A N 1
ATOM 880 C CA . LYS A 1 107 ? 11.370 4.824 -9.914 1.00 92.69 107 LYS A CA 1
ATOM 881 C C . LYS A 1 107 ? 12.376 3.882 -9.233 1.00 92.69 107 LYS A C 1
ATOM 883 O O . LYS A 1 107 ? 13.544 3.889 -9.614 1.00 92.69 107 LYS A O 1
ATOM 888 N N . ALA A 1 108 ? 11.945 3.051 -8.279 1.00 92.19 108 ALA A N 1
ATOM 889 C CA . ALA A 1 108 ? 12.817 2.105 -7.576 1.00 92.19 108 ALA A CA 1
ATOM 890 C C . ALA A 1 108 ? 13.363 0.991 -8.488 1.00 92.19 108 ALA A C 1
ATOM 892 O O . ALA A 1 108 ? 14.533 0.631 -8.374 1.00 92.19 108 ALA A O 1
ATOM 893 N N . ILE A 1 109 ? 12.557 0.469 -9.420 1.00 91.25 109 ILE A N 1
ATOM 894 C CA . ILE A 1 109 ? 12.990 -0.584 -10.364 1.00 91.25 109 ILE A CA 1
ATOM 895 C C . ILE A 1 109 ? 13.706 -0.038 -11.610 1.00 91.25 109 ILE A C 1
ATOM 897 O O . ILE A 1 109 ? 14.194 -0.813 -12.435 1.00 91.25 109 ILE A O 1
ATOM 901 N N . GLY A 1 110 ? 13.788 1.285 -11.768 1.00 88.56 110 GLY A N 1
ATOM 902 C CA . GLY A 1 110 ? 14.436 1.908 -12.920 1.00 88.56 110 GLY A CA 1
ATOM 903 C C . GLY A 1 110 ? 13.591 1.910 -14.198 1.00 88.56 110 GLY A C 1
ATOM 904 O O . GLY A 1 110 ? 14.140 1.955 -15.302 1.00 88.56 110 GLY A O 1
ATOM 905 N N . ARG A 1 111 ? 12.260 1.802 -14.089 1.00 86.38 111 ARG A N 1
ATOM 906 C CA . ARG A 1 111 ? 11.373 1.712 -15.256 1.00 86.38 111 ARG A CA 1
ATOM 907 C C . ARG A 1 111 ? 11.355 3.043 -16.003 1.00 86.38 111 ARG A C 1
ATOM 909 O O . ARG A 1 111 ? 11.185 4.093 -15.391 1.00 86.38 111 ARG A O 1
ATOM 916 N N . ASN A 1 112 ? 11.472 2.996 -17.331 1.00 84.25 112 ASN A N 1
ATOM 917 C CA . ASN A 1 112 ? 11.504 4.180 -18.203 1.00 84.25 112 ASN A CA 1
ATOM 918 C C . ASN A 1 112 ? 12.614 5.185 -17.829 1.00 84.25 112 ASN A C 1
ATOM 920 O O . ASN A 1 112 ? 12.372 6.388 -17.848 1.00 84.25 112 ASN A O 1
ATOM 924 N N . GLU A 1 113 ? 13.799 4.693 -17.442 1.00 84.44 113 GLU A N 1
ATOM 925 C CA . GLU A 1 113 ? 14.975 5.511 -17.068 1.00 84.44 113 GLU A CA 1
ATOM 926 C C . GLU A 1 113 ? 14.768 6.409 -15.836 1.00 84.44 113 GLU A C 1
ATOM 928 O O . GLU A 1 113 ? 15.563 7.303 -15.548 1.00 84.44 113 GLU A O 1
ATOM 933 N N . ARG A 1 114 ? 13.700 6.166 -15.074 1.00 84.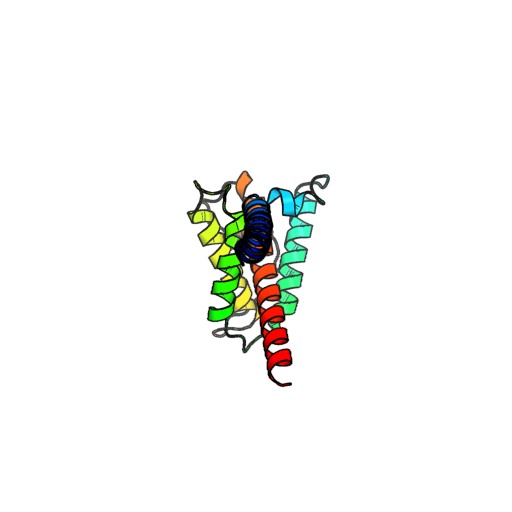25 114 ARG A N 1
ATOM 934 C CA . ARG A 1 114 ? 13.409 6.892 -13.841 1.00 84.25 114 ARG A CA 1
ATOM 935 C C . ARG A 1 114 ? 14.303 6.383 -12.718 1.00 84.25 114 ARG A C 1
ATOM 937 O O . ARG A 1 114 ? 14.625 5.202 -12.678 1.00 84.25 114 ARG A O 1
ATOM 944 N N . THR A 1 115 ? 14.664 7.253 -11.783 1.00 86.12 115 THR A N 1
ATOM 945 C CA . THR A 1 115 ? 15.489 6.887 -10.628 1.00 86.12 115 THR A CA 1
ATOM 946 C C . THR A 1 115 ? 14.844 7.347 -9.328 1.00 86.12 115 THR A C 1
ATOM 948 O O . THR A 1 115 ? 14.200 8.398 -9.265 1.00 86.12 115 THR A O 1
ATOM 951 N N . LEU A 1 116 ? 15.009 6.532 -8.286 1.00 88.81 116 LEU A N 1
ATOM 952 C CA . LEU A 1 116 ? 14.695 6.873 -6.904 1.00 88.81 116 LEU A CA 1
ATOM 953 C C . LEU A 1 116 ? 15.959 6.707 -6.072 1.00 88.81 116 LEU A C 1
ATOM 955 O O . LEU A 1 116 ? 16.541 5.621 -6.047 1.00 88.81 116 LEU A O 1
ATOM 959 N N . GLU A 1 117 ? 16.365 7.757 -5.370 1.00 88.88 117 GLU A N 1
ATOM 960 C CA . GLU A 1 117 ? 17.349 7.604 -4.306 1.00 88.88 117 GLU A CA 1
ATOM 961 C C . GLU A 1 117 ? 16.642 7.054 -3.065 1.00 88.88 117 GLU A C 1
ATOM 963 O O . GLU A 1 117 ? 15.691 7.650 -2.560 1.00 88.88 117 GLU A O 1
ATOM 968 N N . LEU A 1 118 ? 17.089 5.884 -2.607 1.00 90.31 118 LEU A N 1
ATOM 969 C CA . LEU A 1 118 ? 16.655 5.285 -1.348 1.00 90.31 118 LEU A CA 1
ATOM 970 C C . LEU A 1 118 ? 17.664 5.643 -0.238 1.00 90.31 118 LEU A C 1
ATOM 972 O O . LEU A 1 118 ? 18.870 5.612 -0.499 1.00 90.31 118 LEU A O 1
ATOM 976 N N . PRO A 1 119 ? 17.216 5.904 1.004 1.00 93.44 119 PRO A N 1
ATOM 977 C CA . PRO A 1 119 ? 15.827 5.848 1.458 1.00 93.44 119 PRO A CA 1
ATOM 978 C C . PRO A 1 119 ? 15.005 7.099 1.094 1.00 93.44 119 PRO A C 1
ATOM 980 O O . PRO A 1 119 ? 15.520 8.214 1.055 1.00 93.44 119 PRO A O 1
ATOM 983 N N . VAL A 1 120 ? 13.700 6.913 0.891 1.00 92.44 120 VAL A N 1
ATOM 984 C CA . VAL A 1 120 ? 12.711 7.985 0.743 1.00 92.44 120 VAL A CA 1
ATOM 985 C C . VAL A 1 120 ? 12.222 8.417 2.116 1.00 92.44 120 VAL A C 1
ATOM 987 O O . VAL A 1 120 ? 11.729 7.594 2.882 1.00 92.44 120 VAL A O 1
ATOM 990 N N . SER A 1 121 ? 12.306 9.712 2.412 1.00 92.81 121 SER A N 1
ATOM 991 C CA . SER A 1 121 ? 11.725 10.251 3.645 1.00 92.81 121 SER A CA 1
ATOM 992 C C . SER A 1 121 ? 10.214 10.458 3.520 1.00 92.81 121 SER A C 1
ATOM 994 O O . SER A 1 121 ? 9.708 10.858 2.470 1.00 92.81 121 SER A O 1
ATOM 996 N N . SER A 1 122 ? 9.490 10.291 4.621 1.00 87.12 122 SER A N 1
ATOM 997 C CA . SER A 1 122 ? 8.081 10.679 4.753 1.00 87.12 122 SER A CA 1
ATOM 998 C C . SER A 1 122 ? 7.868 12.153 4.386 1.00 87.12 122 SER A C 1
ATOM 1000 O O . SER A 1 122 ? 6.900 12.486 3.708 1.00 87.12 122 SER A O 1
ATOM 1002 N N . SER A 1 123 ? 8.819 13.031 4.724 1.00 88.12 123 SER A N 1
ATOM 1003 C CA . SER A 1 123 ? 8.835 14.435 4.290 1.00 88.12 123 SER A CA 1
ATOM 1004 C C . SER A 1 123 ? 8.872 14.600 2.768 1.00 88.12 123 SER A C 1
ATOM 1006 O O . SER A 1 123 ? 8.239 15.513 2.247 1.00 88.12 123 SER A O 1
ATOM 1008 N N . TYR A 1 124 ? 9.596 13.744 2.038 1.00 90.19 124 TYR A N 1
ATOM 1009 C CA . TYR A 1 124 ? 9.598 13.785 0.573 1.00 90.19 124 TYR A CA 1
ATOM 1010 C C . TYR A 1 124 ? 8.210 13.457 0.017 1.00 90.19 124 TYR A C 1
ATOM 1012 O O . TYR A 1 124 ? 7.698 14.197 -0.821 1.00 90.19 124 TYR A O 1
ATOM 1020 N N . ILE A 1 125 ? 7.585 12.396 0.532 1.00 89.06 125 ILE A N 1
ATOM 1021 C CA . ILE A 1 125 ? 6.242 11.977 0.116 1.00 89.06 125 ILE A CA 1
ATOM 1022 C C . ILE A 1 125 ? 5.237 13.100 0.402 1.00 89.06 125 ILE A C 1
ATOM 1024 O O . ILE A 1 125 ? 4.520 13.534 -0.496 1.00 89.06 125 ILE A O 1
ATOM 1028 N N . LYS A 1 126 ? 5.258 13.650 1.619 1.00 85.56 126 LYS A N 1
ATOM 1029 C CA . LYS A 1 126 ? 4.356 14.728 2.045 1.00 85.56 126 LYS A CA 1
ATOM 1030 C C . LYS A 1 126 ? 4.495 16.010 1.231 1.00 85.56 126 LYS A C 1
ATOM 1032 O O . LYS A 1 126 ? 3.493 16.626 0.902 1.00 85.56 126 LYS A O 1
ATOM 1037 N N . ASN A 1 127 ? 5.724 16.427 0.939 1.00 84.25 127 ASN A N 1
ATOM 1038 C CA . ASN A 1 127 ? 5.967 17.740 0.342 1.00 84.25 127 ASN A CA 1
ATOM 1039 C C . ASN A 1 127 ? 5.953 17.726 -1.190 1.00 84.25 127 ASN A C 1
ATOM 1041 O O . ASN A 1 127 ? 5.785 18.783 -1.795 1.00 84.25 127 ASN A O 1
ATOM 1045 N N . TYR A 1 128 ? 6.196 16.568 -1.814 1.00 81.88 128 TYR A N 1
ATOM 1046 C CA . TYR A 1 128 ? 6.423 16.485 -3.260 1.00 81.88 128 TYR A CA 1
ATOM 1047 C C . TYR A 1 128 ? 5.586 15.430 -3.981 1.00 81.88 128 TYR A C 1
ATOM 1049 O O . TYR A 1 128 ? 5.559 15.450 -5.210 1.00 81.88 128 TYR A O 1
ATOM 1057 N N . CYS A 1 129 ? 4.959 14.495 -3.264 1.00 85.12 129 CYS A N 1
ATOM 1058 C CA . CYS A 1 129 ? 4.098 13.476 -3.871 1.00 85.12 129 CYS A CA 1
ATOM 1059 C C . CYS A 1 129 ? 2.623 13.744 -3.572 1.00 85.12 129 CYS A C 1
ATOM 1061 O O . CYS A 1 129 ? 1.822 13.682 -4.496 1.00 85.12 129 CYS A O 1
ATOM 1063 N N . LEU A 1 130 ? 2.292 14.073 -2.319 1.00 83.81 130 LEU A N 1
ATOM 1064 C CA . LEU A 1 130 ? 0.923 14.379 -1.914 1.00 83.81 130 LEU A CA 1
ATOM 1065 C C . LEU A 1 130 ? 0.486 15.769 -2.399 1.00 83.81 130 LEU A C 1
ATOM 1067 O O . LEU A 1 130 ? 1.236 16.748 -2.341 1.00 83.81 130 LEU A O 1
ATOM 1071 N N . SER A 1 131 ? -0.752 15.849 -2.864 1.00 81.06 131 SER A N 1
ATOM 1072 C CA . SER A 1 131 ? -1.441 17.057 -3.269 1.00 81.06 131 SER A CA 1
ATOM 1073 C C . SER A 1 131 ? -1.812 17.890 -2.044 1.00 81.06 131 SER A C 1
ATOM 1075 O O . SER A 1 131 ? -1.991 17.393 -0.932 1.00 81.06 131 SER A O 1
ATOM 1077 N N . SER A 1 132 ? -1.992 19.196 -2.246 1.00 72.12 132 SER A N 1
ATOM 1078 C CA . SER A 1 132 ? -2.428 20.106 -1.180 1.00 72.12 132 SER A CA 1
ATOM 1079 C C . SER A 1 132 ? -3.851 19.836 -0.671 1.00 72.12 132 SER A C 1
ATOM 1081 O O . SER A 1 132 ? -4.301 20.529 0.239 1.00 72.12 132 SER A O 1
ATOM 1083 N N . ASN A 1 133 ? -4.573 18.895 -1.286 1.00 70.31 133 ASN A N 1
ATOM 1084 C CA . ASN A 1 133 ? -5.952 18.567 -0.941 1.00 70.31 133 ASN A CA 1
ATOM 1085 C C . ASN A 1 133 ? -6.040 17.580 0.231 1.00 70.31 133 ASN A C 1
ATOM 1087 O O . ASN A 1 133 ? -7.091 17.498 0.861 1.00 70.31 133 ASN A O 1
ATOM 1091 N N . ILE A 1 134 ? -4.951 16.878 0.557 1.00 73.62 134 ILE A N 1
ATOM 1092 C CA . ILE A 1 134 ? -4.914 15.948 1.687 1.00 73.62 134 ILE A CA 1
ATOM 1093 C C . ILE A 1 134 ? -4.796 16.742 2.985 1.00 73.62 134 ILE A C 1
ATOM 1095 O O . ILE A 1 134 ? -3.844 17.494 3.212 1.00 73.62 134 ILE A O 1
ATOM 1099 N N . SER A 1 135 ? -5.787 16.579 3.856 1.00 71.88 135 SER A N 1
ATOM 1100 C CA . SER A 1 135 ? -5.796 17.238 5.156 1.00 71.88 135 SER A CA 1
ATOM 1101 C C . SER A 1 135 ? -4.732 16.647 6.089 1.00 71.88 135 SER A C 1
ATOM 1103 O O . SER A 1 135 ? -4.350 15.482 5.987 1.00 71.88 135 SER A O 1
ATOM 1105 N N . ASN A 1 136 ? -4.261 17.436 7.059 1.00 68.81 136 ASN A N 1
ATOM 1106 C CA . ASN A 1 136 ? -3.229 16.983 8.000 1.00 68.81 136 ASN A CA 1
ATOM 1107 C C . ASN A 1 136 ? -3.630 15.725 8.790 1.00 68.81 136 ASN A C 1
ATOM 1109 O O . ASN A 1 136 ? -2.760 14.945 9.170 1.00 68.81 136 ASN A O 1
ATOM 1113 N N . ASN A 1 137 ? -4.927 15.526 9.042 1.00 69.88 137 ASN A N 1
ATOM 1114 C CA . ASN A 1 137 ? -5.461 14.334 9.700 1.00 69.88 137 ASN A CA 1
ATOM 1115 C C . ASN A 1 137 ? -5.516 13.101 8.782 1.00 69.88 137 ASN A C 1
ATOM 1117 O O . ASN A 1 137 ? -5.571 12.002 9.311 1.00 69.88 137 ASN A O 1
ATOM 1121 N N . GLN A 1 138 ? -5.438 13.263 7.458 1.00 80.12 138 GLN A N 1
ATOM 1122 C CA . GLN A 1 138 ? -5.382 12.165 6.479 1.00 80.12 138 GLN A CA 1
ATOM 1123 C C . GLN A 1 138 ? -3.942 11.798 6.076 1.00 80.12 138 GLN A C 1
ATOM 1125 O O . GLN A 1 138 ? -3.717 10.786 5.414 1.00 80.12 138 GLN A O 1
ATOM 1130 N N . LEU A 1 139 ? -2.937 12.593 6.468 1.00 85.00 139 LEU A N 1
ATOM 1131 C CA . LEU A 1 139 ? -1.539 12.356 6.083 1.00 85.00 139 LEU A CA 1
ATOM 1132 C C . LEU A 1 139 ? -0.993 11.022 6.594 1.00 85.00 139 LEU A C 1
ATOM 1134 O O . LEU A 1 139 ? -0.250 10.353 5.880 1.00 85.00 139 LEU A O 1
ATOM 1138 N N . PHE A 1 140 ? -1.308 10.657 7.838 1.00 87.50 140 PHE A N 1
ATOM 1139 C CA . PHE A 1 140 ? -0.818 9.406 8.412 1.00 87.50 140 PHE A CA 1
ATOM 1140 C C . PHE A 1 140 ? -1.432 8.208 7.687 1.00 87.50 140 PHE A C 1
ATOM 1142 O O . PHE A 1 140 ? -0.702 7.346 7.209 1.00 87.50 140 PHE A O 1
ATOM 1149 N N . ASP A 1 141 ? -2.746 8.230 7.504 1.00 87.94 141 ASP A N 1
ATOM 1150 C CA . ASP A 1 141 ? -3.499 7.227 6.759 1.00 87.94 141 ASP A CA 1
ATOM 1151 C C . ASP A 1 141 ? -2.999 7.065 5.323 1.00 87.94 141 ASP A C 1
ATOM 1153 O O . ASP A 1 141 ? -2.804 5.947 4.857 1.00 87.94 141 ASP A O 1
ATOM 1157 N N . SER A 1 142 ? -2.687 8.177 4.652 1.00 89.75 142 SER A N 1
ATOM 1158 C CA . SER A 1 142 ? -2.105 8.170 3.305 1.00 89.75 142 SER A CA 1
ATOM 1159 C C . SER A 1 142 ? -0.765 7.426 3.278 1.00 89.75 142 SER A C 1
ATOM 1161 O O . SER A 1 142 ? -0.508 6.610 2.394 1.00 89.75 142 SER A O 1
ATOM 1163 N N . LEU A 1 143 ? 0.099 7.660 4.274 1.00 92.50 143 LEU A N 1
ATOM 1164 C CA . LEU A 1 143 ? 1.365 6.932 4.397 1.00 92.50 143 LEU A CA 1
ATOM 1165 C C . LEU A 1 143 ? 1.138 5.441 4.674 1.00 92.50 143 LEU A C 1
ATOM 1167 O O . LEU A 1 143 ? 1.848 4.607 4.110 1.00 92.50 143 LEU A O 1
ATOM 1171 N N . VAL A 1 144 ? 0.164 5.101 5.524 1.00 93.12 144 VAL A N 1
ATOM 1172 C CA . VAL A 1 144 ? -0.198 3.708 5.823 1.00 93.12 144 VAL A CA 1
ATOM 1173 C C . VAL A 1 144 ? -0.728 3.014 4.568 1.00 93.12 144 VAL A C 1
ATOM 1175 O O . VAL A 1 144 ? -0.316 1.890 4.295 1.00 93.12 144 VAL A O 1
ATOM 1178 N N . TRP A 1 145 ? -1.553 3.688 3.761 1.00 93.31 145 TRP A N 1
ATOM 1179 C CA . TRP A 1 145 ? -2.060 3.164 2.492 1.00 93.31 145 TRP A CA 1
ATOM 1180 C C . TRP A 1 145 ? -0.935 2.891 1.491 1.00 93.31 145 TRP A C 1
ATOM 1182 O O . TRP A 1 145 ? -0.825 1.787 0.958 1.00 93.31 145 TRP A O 1
ATOM 1192 N N . ILE A 1 146 ? -0.035 3.861 1.290 1.00 95.00 146 ILE A N 1
ATOM 1193 C CA . ILE A 1 146 ? 1.141 3.698 0.419 1.00 95.00 146 ILE A CA 1
ATOM 1194 C C . ILE A 1 146 ? 1.987 2.502 0.881 1.00 95.00 146 ILE A C 1
ATOM 1196 O O . ILE A 1 146 ? 2.420 1.686 0.064 1.00 95.00 146 ILE A O 1
ATOM 1200 N N . ALA A 1 147 ? 2.207 2.370 2.193 1.00 96.38 147 ALA A N 1
ATOM 1201 C CA . ALA A 1 147 ? 2.938 1.244 2.761 1.00 96.38 147 ALA A CA 1
ATOM 1202 C C . ALA A 1 147 ? 2.217 -0.093 2.523 1.00 96.38 147 ALA A C 1
ATOM 1204 O O . ALA A 1 147 ? 2.851 -1.045 2.065 1.00 96.38 147 ALA 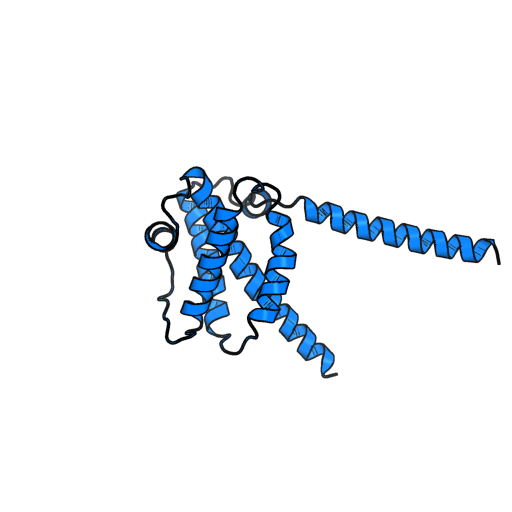A O 1
ATOM 1205 N N . LEU A 1 148 ? 0.906 -0.159 2.781 1.00 95.88 148 LEU A N 1
ATOM 1206 C CA . LEU A 1 148 ? 0.069 -1.338 2.550 1.00 95.88 148 LEU A CA 1
ATOM 1207 C C . LEU A 1 148 ? 0.139 -1.787 1.088 1.00 95.88 148 LEU A C 1
ATOM 1209 O O . LEU A 1 148 ? 0.387 -2.964 0.830 1.00 95.88 148 LEU A O 1
ATOM 1213 N N . ARG A 1 149 ? -0.001 -0.859 0.135 1.00 95.56 149 ARG A N 1
ATOM 1214 C CA . ARG A 1 149 ? 0.066 -1.165 -1.299 1.00 95.56 149 ARG A CA 1
ATOM 1215 C C . ARG A 1 149 ? 1.425 -1.735 -1.698 1.00 95.56 149 ARG A C 1
ATOM 1217 O O . ARG A 1 149 ? 1.485 -2.752 -2.383 1.00 95.56 149 ARG A O 1
ATOM 1224 N N . LEU A 1 150 ? 2.529 -1.155 -1.221 1.00 97.19 150 LEU A N 1
ATOM 1225 C CA . LEU A 1 150 ? 3.876 -1.683 -1.483 1.00 97.19 150 LEU A CA 1
ATOM 1226 C C . LEU A 1 150 ? 4.096 -3.075 -0.867 1.00 97.19 150 LEU A C 1
ATOM 1228 O O . LEU A 1 150 ? 4.705 -3.938 -1.505 1.00 97.19 150 LEU A O 1
ATOM 1232 N N . VAL A 1 151 ? 3.576 -3.318 0.342 1.00 97.25 151 VAL A N 1
ATOM 1233 C CA . VAL A 1 151 ? 3.586 -4.648 0.977 1.00 97.25 151 VAL A CA 1
ATOM 1234 C C . VAL A 1 151 ? 2.779 -5.647 0.144 1.00 97.25 151 VAL A C 1
ATOM 1236 O O . VAL A 1 151 ? 3.262 -6.747 -0.128 1.00 97.25 151 VAL A O 1
ATOM 1239 N N . ALA A 1 152 ? 1.583 -5.264 -0.305 1.00 96.19 152 ALA A N 1
ATOM 1240 C CA . ALA A 1 152 ? 0.712 -6.088 -1.137 1.00 96.19 152 ALA A CA 1
ATOM 1241 C C . ALA A 1 152 ? 1.369 -6.441 -2.480 1.00 96.19 152 ALA A C 1
ATOM 1243 O O . ALA A 1 152 ? 1.309 -7.596 -2.905 1.00 96.19 152 ALA A O 1
ATOM 1244 N N . ILE A 1 153 ? 2.060 -5.487 -3.114 1.00 95.75 153 ILE A N 1
ATOM 1245 C CA . ILE A 1 153 ? 2.833 -5.718 -4.342 1.00 95.75 153 ILE A CA 1
ATOM 1246 C C . ILE A 1 153 ? 3.899 -6.792 -4.094 1.00 95.75 153 ILE A C 1
ATOM 1248 O O . ILE A 1 153 ? 3.924 -7.801 -4.799 1.00 95.75 153 ILE A O 1
ATOM 1252 N N . ASN A 1 154 ? 4.742 -6.628 -3.067 1.00 94.81 154 ASN A N 1
ATOM 1253 C CA . ASN A 1 154 ? 5.763 -7.624 -2.718 1.00 94.81 154 ASN A CA 1
ATOM 1254 C C . ASN A 1 154 ? 5.160 -9.001 -2.411 1.00 94.81 154 ASN A C 1
ATOM 1256 O O . ASN A 1 154 ? 5.698 -10.026 -2.836 1.00 94.81 154 ASN A O 1
ATOM 1260 N N . TYR A 1 155 ? 4.037 -9.037 -1.694 1.00 95.00 155 TYR A N 1
ATOM 1261 C CA . TYR A 1 155 ? 3.327 -10.273 -1.385 1.00 95.00 155 TYR A CA 1
ATOM 1262 C C . TYR A 1 155 ? 2.847 -10.988 -2.655 1.00 95.00 155 TYR A C 1
ATOM 1264 O O . TYR A 1 155 ? 3.162 -12.163 -2.849 1.00 95.00 155 TYR A O 1
ATOM 1272 N N . CYS A 1 156 ? 2.147 -10.283 -3.547 1.00 94.25 156 CYS A N 1
ATOM 1273 C CA . CYS A 1 156 ? 1.606 -10.851 -4.784 1.00 94.25 156 CYS A CA 1
ATOM 1274 C C . CYS A 1 156 ? 2.713 -11.341 -5.725 1.00 94.25 156 CYS A C 1
ATOM 1276 O O . CYS A 1 156 ? 2.571 -12.383 -6.362 1.00 94.25 156 CYS A O 1
ATOM 1278 N N . ILE A 1 157 ? 3.845 -10.635 -5.774 1.00 92.00 157 ILE A N 1
ATOM 1279 C CA . ILE A 1 157 ? 5.037 -11.075 -6.507 1.00 92.00 157 ILE A CA 1
ATOM 1280 C C . ILE A 1 157 ? 5.512 -12.434 -5.987 1.00 92.00 157 ILE A C 1
ATOM 1282 O O . ILE A 1 157 ? 5.585 -13.391 -6.754 1.00 92.00 157 ILE A O 1
ATOM 1286 N N . ARG A 1 158 ? 5.773 -12.541 -4.678 1.00 90.12 158 ARG A N 1
ATOM 1287 C CA . ARG A 1 158 ? 6.259 -13.782 -4.050 1.00 90.12 158 ARG A CA 1
ATOM 1288 C C . ARG A 1 158 ? 5.266 -14.933 -4.204 1.00 90.12 158 ARG A C 1
ATOM 1290 O O . ARG A 1 158 ? 5.669 -16.074 -4.409 1.00 90.12 158 ARG A O 1
ATOM 1297 N N . PHE A 1 159 ? 3.975 -14.633 -4.096 1.00 90.19 159 PHE A N 1
ATOM 1298 C CA . PHE A 1 159 ? 2.905 -15.606 -4.275 1.00 90.19 159 PHE A CA 1
ATOM 1299 C C . PHE A 1 159 ? 2.849 -16.143 -5.710 1.00 90.19 159 PHE A C 1
ATOM 1301 O O . PHE A 1 159 ? 2.717 -17.345 -5.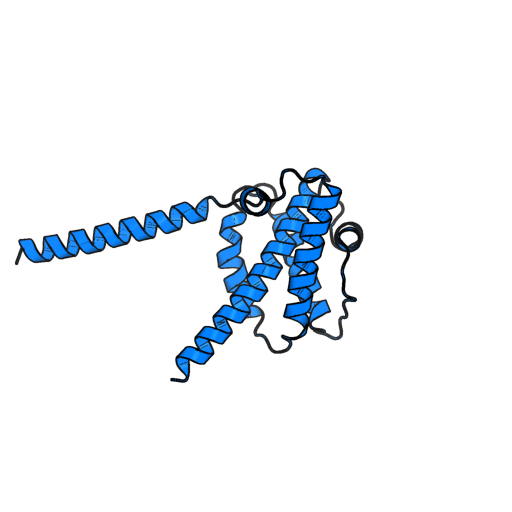911 1.00 90.19 159 PHE A O 1
ATOM 1308 N N . ASN A 1 160 ? 2.993 -15.280 -6.716 1.00 87.12 160 ASN A N 1
ATOM 1309 C CA . ASN A 1 160 ? 3.007 -15.722 -8.108 1.00 87.12 160 ASN A CA 1
ATOM 1310 C C . ASN A 1 160 ? 4.256 -16.552 -8.433 1.00 87.12 160 ASN A C 1
ATOM 1312 O O . ASN A 1 160 ? 4.119 -17.578 -9.092 1.00 87.12 160 ASN A O 1
ATOM 1316 N N . SER A 1 161 ? 5.433 -16.169 -7.924 1.00 83.31 161 SER A N 1
ATOM 1317 C CA . SER A 1 161 ? 6.657 -16.964 -8.098 1.00 83.31 161 SER A CA 1
ATOM 1318 C C . SER A 1 161 ? 6.526 -18.364 -7.490 1.00 83.31 161 SER A C 1
ATOM 1320 O O . SER A 1 161 ? 6.878 -19.343 -8.134 1.00 83.31 161 SER A O 1
ATOM 1322 N N . SER A 1 162 ? 5.940 -18.492 -6.292 1.00 81.44 162 SER A N 1
ATOM 1323 C CA . SER A 1 162 ? 5.755 -19.812 -5.673 1.00 81.44 162 SER A CA 1
ATOM 1324 C C . SER A 1 162 ? 4.727 -20.683 -6.401 1.00 81.44 162 SER A C 1
ATOM 1326 O O . SER A 1 162 ? 4.831 -21.907 -6.377 1.00 81.44 162 SER A O 1
ATOM 1328 N N . LEU A 1 163 ? 3.728 -20.089 -7.058 1.00 76.00 163 LEU A N 1
ATOM 1329 C CA . LEU A 1 163 ? 2.809 -20.838 -7.915 1.00 76.00 163 LEU A CA 1
ATOM 1330 C C . LEU A 1 163 ? 3.487 -21.336 -9.194 1.00 76.00 163 LEU A C 1
ATOM 1332 O O . LEU A 1 163 ? 3.146 -22.419 -9.655 1.00 76.00 163 LEU A O 1
ATOM 1336 N N . GLU A 1 164 ? 4.407 -20.568 -9.775 1.00 72.50 164 GLU A N 1
ATOM 1337 C CA . GLU A 1 164 ? 5.180 -20.995 -10.947 1.00 72.50 164 GLU A CA 1
ATOM 1338 C C . GLU A 1 164 ? 6.074 -22.192 -10.598 1.00 72.50 164 GLU A C 1
ATOM 1340 O O . GLU A 1 164 ? 5.977 -23.215 -11.272 1.00 72.50 164 GLU A O 1
ATOM 1345 N N . ASP A 1 165 ? 6.789 -22.137 -9.469 1.00 69.38 165 ASP A N 1
ATOM 1346 C CA . ASP A 1 165 ? 7.627 -23.246 -8.986 1.00 69.38 165 ASP A CA 1
ATOM 1347 C C . ASP A 1 165 ? 6.829 -24.549 -8.753 1.00 69.38 165 ASP A C 1
ATOM 1349 O O . ASP A 1 165 ? 7.30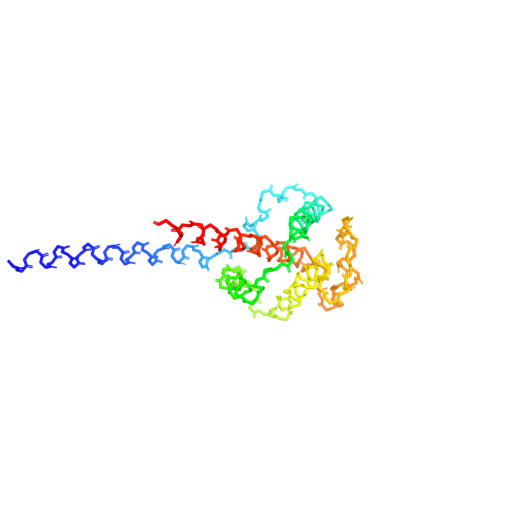8 -25.639 -9.045 1.00 69.38 165 ASP A O 1
ATOM 1353 N N . ASN A 1 166 ? 5.586 -24.459 -8.260 1.00 61.16 166 ASN A N 1
ATOM 1354 C CA . ASN A 1 166 ? 4.734 -25.631 -7.999 1.00 61.16 166 ASN A CA 1
ATOM 1355 C C . ASN A 1 166 ? 4.048 -26.209 -9.255 1.00 61.16 166 ASN A C 1
ATOM 1357 O O . ASN A 1 166 ? 3.391 -27.244 -9.155 1.00 61.16 166 ASN A O 1
ATOM 1361 N N . ASN A 1 167 ? 4.123 -25.533 -10.406 1.00 58.38 167 ASN A N 1
ATOM 1362 C CA . ASN A 1 167 ? 3.543 -26.003 -11.671 1.00 58.38 167 ASN A CA 1
ATOM 1363 C C . ASN A 1 167 ? 4.587 -26.646 -12.607 1.00 58.38 167 ASN A C 1
ATOM 1365 O O . ASN A 1 167 ? 4.214 -27.108 -13.687 1.00 58.38 167 ASN A O 1
ATOM 1369 N N . GLU A 1 168 ? 5.869 -26.656 -12.224 1.00 54.03 168 GLU A N 1
ATOM 1370 C CA . GLU A 1 168 ? 6.962 -27.297 -12.974 1.00 54.03 168 GLU A CA 1
ATOM 1371 C C . GLU A 1 168 ? 7.286 -28.736 -12.506 1.00 54.03 168 GLU A C 1
ATOM 1373 O O . GLU A 1 168 ? 8.128 -29.393 -13.124 1.00 54.03 168 GLU A O 1
ATOM 1378 N N . ASP A 1 169 ? 6.572 -29.248 -11.492 1.00 43.91 169 ASP A N 1
ATOM 1379 C CA . ASP A 1 169 ? 6.609 -30.641 -10.993 1.00 43.91 169 ASP A CA 1
ATOM 1380 C C . ASP A 1 169 ? 5.411 -31.487 -11.485 1.00 43.91 169 ASP A C 1
ATOM 1382 O O . ASP A 1 169 ? 5.591 -32.712 -11.706 1.00 43.91 169 ASP A O 1
#

Foldseek 3Di:
DVVVVVVVVVVVVVVVVVVVVVVVVLLPDELCVVCVVVPPPDPVVLQVVLLVLLLVLLVVLLVVQPDPVVVLVVQLCVRCVSHCVVCPVPVVLLVLLLVLLVVSSCQSNCPPNHHDDPPDHLCCCVPPRDDPVQDPVCSSVSSSSSSSSSVSSVVSRVVVVVVVVVVVD

Sequence (169 aa):
MKNENNNYANKITNKMVSDLSKVIEVQEFTLDDLTIIINDLKNEQKEKVIEEIINNQLNELKNNKDIDIRKVFKQVDDITDYFIKYYDDDSDIVSECDQIADDLLFKAIGRNERTLELPVSSSYIKNYCLSSNISNNQLFDSLVWIALRLVAINYCIRFNSSLEDNNED